Protein AF-A0A2V7X0S6-F1 (afdb_monomer_lite)

Radius of gyration: 17.43 Å; chains: 1; bounding box: 39×42×53 Å

pLDDT: mean 83.79, std 11.53, range [43.66, 94.12]

Structure (mmCIF, N/CA/C/O backbone):
data_AF-A0A2V7X0S6-F1
#
_entry.id   AF-A0A2V7X0S6-F1
#
loop_
_atom_site.group_PDB
_atom_site.id
_atom_site.type_symbol
_atom_site.label_atom_id
_atom_site.label_alt_id
_atom_site.label_comp_id
_atom_site.label_asym_id
_atom_site.label_entity_id
_atom_site.label_seq_id
_atom_site.pdbx_PDB_ins_code
_atom_site.Cartn_x
_atom_site.Cartn_y
_atom_site.Cartn_z
_atom_site.occupancy
_atom_site.B_iso_or_equiv
_atom_site.auth_seq_id
_atom_site.auth_comp_id
_atom_site.auth_asym_id
_atom_site.auth_atom_id
_atom_site.pdbx_PDB_model_num
ATOM 1 N N . MET A 1 1 ? -1.325 -9.623 31.081 1.00 43.66 1 MET A N 1
ATOM 2 C CA . MET A 1 1 ? -2.182 -9.021 30.036 1.00 43.66 1 MET A CA 1
ATOM 3 C C . MET A 1 1 ? -1.449 -7.788 29.515 1.00 43.66 1 MET A C 1
ATOM 5 O O . MET A 1 1 ? -1.476 -6.753 30.164 1.00 43.66 1 MET A O 1
ATOM 9 N N . VAL A 1 2 ? -0.643 -7.935 28.460 1.00 43.75 2 VAL A N 1
ATOM 10 C CA . VAL A 1 2 ? 0.266 -6.867 28.006 1.00 43.75 2 VAL A CA 1
ATOM 11 C C . VAL A 1 2 ? -0.541 -5.859 27.186 1.00 43.75 2 VAL A C 1
ATOM 13 O O . VAL A 1 2 ? -0.912 -6.134 26.046 1.00 43.75 2 VAL A O 1
ATOM 16 N N . LYS A 1 3 ? -0.869 -4.708 27.786 1.00 45.88 3 LYS A N 1
ATOM 17 C CA . LYS A 1 3 ? -1.454 -3.567 27.074 1.00 45.88 3 LYS A CA 1
ATOM 18 C C . LYS A 1 3 ? -0.372 -2.940 26.194 1.00 45.88 3 LYS A C 1
ATOM 20 O O . LYS A 1 3 ? 0.437 -2.145 26.655 1.00 45.88 3 LYS A O 1
ATOM 25 N N . TYR A 1 4 ? -0.336 -3.326 24.923 1.00 50.78 4 TYR A N 1
ATOM 26 C CA . TYR A 1 4 ? 0.496 -2.669 23.915 1.00 50.78 4 TYR A CA 1
ATOM 27 C C . TYR A 1 4 ? -0.163 -1.347 23.481 1.00 50.78 4 TYR A C 1
ATOM 29 O O . TYR A 1 4 ? -0.800 -1.287 22.431 1.00 50.78 4 TYR A O 1
ATOM 37 N N . GLU A 1 5 ? -0.010 -0.299 24.295 1.00 56.38 5 GLU A N 1
ATOM 38 C CA . GLU A 1 5 ? -0.493 1.075 24.043 1.00 56.38 5 GLU A CA 1
ATOM 39 C C . GLU A 1 5 ? 0.392 1.884 23.067 1.00 56.38 5 GLU A C 1
ATOM 41 O O . GLU A 1 5 ? 0.163 3.069 22.858 1.00 56.38 5 GLU A O 1
ATOM 46 N N . TYR A 1 6 ? 1.391 1.271 22.420 1.00 57.19 6 TYR A N 1
ATOM 47 C CA . TYR A 1 6 ? 2.338 2.013 21.571 1.00 57.19 6 TYR A CA 1
ATOM 48 C C . TYR A 1 6 ? 1.800 2.435 20.194 1.00 57.19 6 TYR A C 1
ATOM 50 O O . TYR A 1 6 ? 2.354 3.345 19.585 1.00 57.19 6 TYR A O 1
ATOM 58 N N . ILE A 1 7 ? 0.727 1.815 19.692 1.00 61.03 7 ILE A N 1
ATOM 59 C CA . ILE A 1 7 ? 0.074 2.246 18.447 1.00 61.03 7 ILE A CA 1
ATOM 60 C C . ILE A 1 7 ? -1.385 2.527 18.768 1.00 61.03 7 ILE A C 1
ATOM 62 O O . ILE A 1 7 ? -2.232 1.629 18.780 1.00 61.03 7 ILE A O 1
ATOM 66 N N . ASN A 1 8 ? -1.649 3.792 19.075 1.00 69.31 8 ASN A N 1
ATOM 67 C CA . ASN A 1 8 ? -2.977 4.258 19.421 1.00 69.31 8 ASN A CA 1
ATOM 68 C C . ASN A 1 8 ? -3.873 4.258 18.172 1.00 69.31 8 ASN A C 1
ATOM 70 O O . ASN A 1 8 ? -3.406 4.552 17.068 1.00 69.31 8 ASN A O 1
ATOM 74 N N . LYS A 1 9 ? -5.166 3.946 18.322 1.00 72.38 9 LYS A N 1
ATOM 75 C CA . LYS A 1 9 ? -6.127 3.907 17.199 1.00 72.38 9 LYS A CA 1
ATOM 76 C C . LYS A 1 9 ? -6.124 5.222 16.410 1.00 72.38 9 LYS A C 1
ATOM 78 O O . LYS A 1 9 ? -6.243 5.221 15.191 1.00 72.38 9 LYS A O 1
ATOM 83 N N . GLU A 1 10 ? -5.902 6.329 17.105 1.00 78.62 10 GLU A N 1
ATOM 84 C CA . GLU A 1 10 ? -5.786 7.680 16.553 1.00 78.62 10 GLU A CA 1
ATOM 85 C C . GLU A 1 10 ? -4.671 7.828 15.508 1.00 78.62 10 GLU A C 1
ATOM 87 O O . GLU A 1 10 ? -4.826 8.574 14.541 1.00 78.62 10 GLU A O 1
ATOM 92 N N . TRP A 1 11 ? -3.564 7.093 15.653 1.00 81.50 11 TRP A N 1
ATOM 93 C CA . TRP A 1 11 ? -2.442 7.161 14.718 1.00 81.50 11 TRP A CA 1
ATOM 94 C C . TRP A 1 11 ? -2.811 6.564 13.369 1.00 81.50 11 TRP A C 1
ATOM 96 O O . TRP A 1 11 ? -2.561 7.196 12.340 1.00 81.50 11 TRP A O 1
ATOM 106 N N . ILE A 1 12 ? -3.446 5.386 13.370 1.00 83.50 12 ILE A N 1
ATOM 107 C CA . ILE A 1 12 ? -3.806 4.709 12.124 1.00 83.50 12 ILE A CA 1
ATOM 108 C C . ILE A 1 12 ? -4.883 5.483 11.368 1.00 83.50 12 ILE A C 1
ATOM 110 O O . ILE A 1 12 ? -4.769 5.617 10.157 1.00 83.50 12 ILE A O 1
ATOM 114 N N . VAL A 1 13 ? -5.856 6.084 12.067 1.00 83.69 13 VAL A N 1
ATOM 115 C CA . VAL A 1 13 ? -6.919 6.889 11.433 1.00 83.69 13 VAL A CA 1
ATOM 116 C C . VAL A 1 13 ? -6.512 8.327 11.106 1.00 83.69 13 VAL A C 1
ATOM 118 O O . VAL A 1 13 ? -7.281 9.057 10.476 1.00 83.69 13 VAL A O 1
ATOM 121 N N . SER A 1 14 ? -5.317 8.759 11.518 1.00 85.50 14 SER A N 1
ATOM 122 C CA . SER A 1 14 ? -4.865 10.132 11.310 1.00 85.50 14 SER A CA 1
ATOM 123 C C . SER A 1 14 ? -4.826 10.510 9.824 1.00 85.50 14 SER A C 1
ATOM 125 O O . SER A 1 14 ? -4.587 9.687 8.933 1.00 85.50 14 SER A O 1
ATOM 127 N N . LEU A 1 15 ? -5.018 11.803 9.535 1.00 83.56 15 LEU A N 1
ATOM 128 C CA . LEU A 1 15 ? -4.977 12.309 8.160 1.00 83.56 15 LEU A CA 1
ATOM 129 C C . LEU A 1 15 ? -3.614 12.043 7.500 1.00 83.56 15 LEU A C 1
ATOM 131 O O . LEU A 1 15 ? -3.554 11.704 6.316 1.00 83.56 15 LEU A O 1
ATOM 135 N N . THR A 1 16 ? -2.533 12.178 8.271 1.00 87.25 16 THR A N 1
ATOM 136 C CA . THR A 1 16 ? -1.164 11.920 7.817 1.00 87.25 16 THR A CA 1
ATOM 137 C C . THR A 1 16 ? -0.985 10.450 7.466 1.00 87.25 16 THR A C 1
ATOM 139 O O . THR A 1 16 ? -0.586 10.155 6.341 1.00 87.25 16 THR A O 1
ATOM 142 N N . ALA A 1 17 ? -1.371 9.527 8.355 1.00 87.19 17 ALA A N 1
ATOM 143 C CA . ALA A 1 17 ? -1.289 8.093 8.082 1.00 87.19 17 ALA A CA 1
ATOM 144 C C . ALA A 1 17 ? -2.118 7.708 6.852 1.00 87.19 17 ALA A C 1
ATOM 146 O O . ALA A 1 17 ? -1.625 7.018 5.966 1.00 87.19 17 ALA A O 1
ATOM 147 N N . ARG A 1 18 ? -3.338 8.242 6.711 1.00 87.56 18 ARG A N 1
ATOM 148 C CA . ARG A 1 18 ? -4.179 7.996 5.528 1.00 87.56 18 ARG A CA 1
ATOM 149 C C . ARG A 1 18 ? -3.508 8.439 4.227 1.00 87.56 18 ARG A C 1
ATOM 151 O O . ARG A 1 18 ? -3.600 7.728 3.228 1.00 87.56 18 ARG A O 1
ATOM 158 N N . ARG A 1 19 ? -2.868 9.613 4.212 1.00 89.31 19 ARG A N 1
ATOM 159 C CA . ARG A 1 19 ? -2.134 10.107 3.035 1.00 89.31 19 ARG A CA 1
ATOM 160 C C . ARG A 1 19 ? -0.938 9.217 2.728 1.00 89.31 19 ARG A C 1
ATOM 162 O O . ARG A 1 19 ? -0.789 8.816 1.579 1.00 89.31 19 ARG A O 1
ATOM 169 N N . VAL A 1 20 ? -0.156 8.867 3.748 1.00 92.50 20 VAL A N 1
ATOM 170 C CA . VAL A 1 20 ? 0.995 7.967 3.617 1.00 92.50 20 VAL A CA 1
ATOM 171 C C . VAL A 1 20 ? 0.549 6.626 3.042 1.00 92.50 20 VAL A C 1
ATOM 173 O O . VAL A 1 20 ? 1.023 6.259 1.976 1.00 92.50 20 VAL A O 1
ATOM 176 N N . TYR A 1 21 ? -0.445 5.957 3.633 1.00 92.62 21 TYR A N 1
ATOM 177 C CA . TYR A 1 21 ? -0.940 4.672 3.128 1.00 92.62 21 TYR A CA 1
ATOM 178 C C . TYR A 1 21 ? -1.458 4.748 1.692 1.00 92.62 21 TYR A C 1
ATOM 180 O O . TYR A 1 21 ? -1.224 3.830 0.914 1.00 92.62 21 TYR A O 1
ATOM 188 N N . ARG A 1 22 ? -2.122 5.840 1.294 1.00 91.06 22 ARG A N 1
ATOM 189 C CA . ARG A 1 22 ? -2.581 6.017 -0.095 1.00 91.06 22 ARG A CA 1
ATOM 190 C C . ARG A 1 22 ? -1.431 6.184 -1.080 1.00 91.06 22 ARG A C 1
ATOM 192 O O . ARG A 1 22 ? -1.465 5.570 -2.143 1.00 91.06 22 ARG A O 1
ATOM 199 N N . VAL A 1 23 ? -0.431 6.994 -0.737 1.00 93.56 23 VAL A N 1
ATOM 200 C CA . VAL A 1 23 ? 0.766 7.178 -1.570 1.00 93.56 23 VAL A CA 1
ATOM 201 C C . VAL A 1 23 ? 1.543 5.865 -1.661 1.00 93.56 23 VAL A C 1
ATOM 203 O O . VAL A 1 23 ? 1.886 5.432 -2.756 1.00 93.56 23 VAL A O 1
ATOM 206 N N . SER A 1 24 ? 1.744 5.183 -0.536 1.00 91.69 24 SER A N 1
ATOM 207 C CA . SER A 1 24 ? 2.406 3.880 -0.455 1.00 91.69 24 SER A CA 1
ATOM 208 C C . SER A 1 24 ? 1.673 2.791 -1.252 1.00 91.69 24 SER A C 1
ATOM 210 O O . SER A 1 24 ? 2.313 2.024 -1.977 1.00 91.69 24 SER A O 1
ATOM 212 N N . ALA A 1 25 ? 0.337 2.764 -1.202 1.00 91.38 25 ALA A N 1
ATOM 213 C CA . ALA A 1 25 ? -0.485 1.860 -2.002 1.00 91.38 25 ALA A CA 1
ATOM 214 C C . ALA A 1 25 ? -0.341 2.148 -3.505 1.00 91.38 25 ALA A C 1
ATOM 216 O O . ALA A 1 25 ? -0.145 1.222 -4.289 1.00 91.38 25 ALA A O 1
ATOM 217 N N . ALA A 1 26 ? -0.376 3.422 -3.911 1.00 92.81 26 ALA A N 1
ATOM 218 C CA . ALA A 1 26 ? -0.185 3.818 -5.306 1.00 92.81 26 ALA A CA 1
ATOM 219 C C . ALA A 1 26 ? 1.216 3.453 -5.822 1.00 92.81 26 ALA A C 1
ATOM 221 O O . ALA A 1 26 ? 1.344 2.909 -6.919 1.00 92.81 26 ALA A O 1
ATOM 222 N N . LEU A 1 27 ? 2.258 3.689 -5.019 1.00 91.38 27 LEU A N 1
ATOM 223 C CA . LEU A 1 27 ? 3.630 3.285 -5.335 1.00 91.38 27 LEU A CA 1
ATOM 224 C C . LEU A 1 27 ? 3.753 1.766 -5.508 1.00 91.38 27 LEU A C 1
ATOM 226 O O . LEU A 1 27 ? 4.387 1.322 -6.4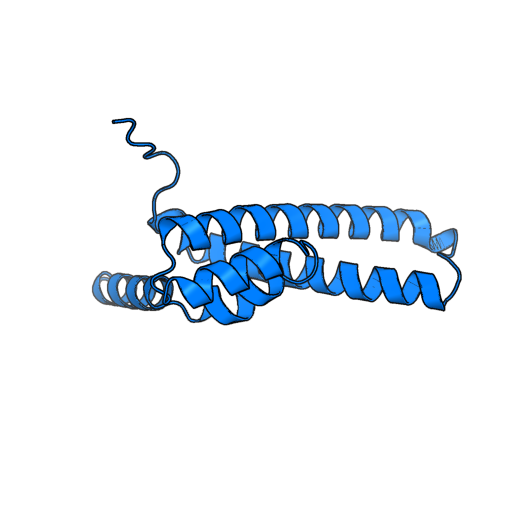58 1.00 91.38 27 LEU A O 1
ATOM 230 N N . SER A 1 28 ? 3.106 0.974 -4.650 1.00 90.12 28 SER A N 1
ATOM 231 C CA . SER A 1 28 ? 3.125 -0.496 -4.738 1.00 90.12 28 SER A CA 1
ATOM 232 C C . SER A 1 28 ? 2.442 -1.019 -5.998 1.00 90.12 28 SER A C 1
ATOM 234 O O . SER A 1 28 ? 2.985 -1.879 -6.687 1.00 90.12 28 SER A O 1
ATOM 236 N N . ILE A 1 29 ? 1.278 -0.458 -6.338 1.00 90.31 29 ILE A N 1
ATOM 237 C CA . ILE A 1 29 ? 0.554 -0.796 -7.570 1.00 90.31 29 ILE A CA 1
ATOM 238 C C . ILE A 1 29 ? 1.396 -0.420 -8.795 1.00 90.31 29 ILE A C 1
ATOM 240 O O . ILE A 1 29 ? 1.532 -1.208 -9.729 1.00 90.31 29 ILE A O 1
ATOM 244 N N . THR A 1 30 ? 2.007 0.766 -8.773 1.00 90.44 30 THR A N 1
ATOM 245 C CA . THR A 1 30 ? 2.892 1.234 -9.848 1.00 90.44 30 THR A CA 1
ATOM 246 C C . THR A 1 30 ? 4.098 0.312 -10.001 1.00 90.44 30 THR A C 1
ATOM 248 O O . THR A 1 30 ? 4.451 -0.048 -11.120 1.00 90.44 30 THR A O 1
ATOM 251 N N . LEU A 1 31 ? 4.697 -0.123 -8.889 1.00 89.44 31 LEU A N 1
ATOM 252 C CA . LEU A 1 31 ? 5.802 -1.077 -8.878 1.00 89.44 31 LEU A CA 1
ATOM 253 C C . LEU A 1 31 ? 5.391 -2.419 -9.494 1.00 89.44 31 LEU A C 1
ATOM 255 O O . LEU A 1 31 ? 6.136 -2.964 -10.302 1.00 89.44 31 LEU A O 1
ATOM 259 N N . PHE A 1 32 ? 4.202 -2.927 -9.157 1.00 89.06 32 PHE A N 1
ATOM 260 C CA . PHE A 1 32 ? 3.677 -4.169 -9.720 1.00 89.06 32 PHE A CA 1
ATOM 261 C C . PHE A 1 32 ? 3.540 -4.089 -11.245 1.00 89.06 32 PHE A C 1
ATOM 263 O O . PHE A 1 32 ? 4.086 -4.928 -11.959 1.00 89.06 32 PHE A O 1
ATOM 270 N N . PHE A 1 33 ? 2.865 -3.061 -11.765 1.00 88.31 33 PHE A N 1
ATOM 271 C CA . PHE A 1 33 ? 2.706 -2.891 -13.213 1.00 88.31 33 PHE A CA 1
ATOM 272 C C . PHE A 1 33 ? 4.028 -2.577 -13.919 1.00 88.31 33 PHE A C 1
ATOM 274 O O . PHE A 1 33 ? 4.279 -3.096 -15.005 1.00 88.31 33 PHE A O 1
ATOM 281 N N . GLY A 1 34 ? 4.896 -1.779 -13.295 1.00 86.62 34 GLY A N 1
ATOM 282 C CA . GLY A 1 34 ? 6.227 -1.473 -13.813 1.00 86.62 34 GLY A CA 1
ATOM 283 C C . GLY A 1 34 ? 7.097 -2.723 -13.944 1.00 86.62 34 GLY A C 1
ATOM 284 O O . GLY A 1 34 ? 7.780 -2.886 -14.951 1.00 86.62 34 GLY A O 1
ATOM 285 N N . TRP A 1 35 ? 7.017 -3.643 -12.979 1.00 86.19 35 TRP A N 1
ATOM 286 C CA . TRP A 1 35 ? 7.709 -4.929 -13.042 1.00 86.19 35 TRP A CA 1
ATOM 287 C C . TRP A 1 35 ? 7.265 -5.758 -14.252 1.00 86.19 35 TRP A C 1
ATOM 289 O O . TRP A 1 35 ? 8.104 -6.221 -15.023 1.00 86.19 35 TRP A O 1
ATOM 299 N N . TRP A 1 36 ? 5.952 -5.882 -14.472 1.00 86.06 36 TRP A N 1
ATOM 300 C CA . TRP A 1 36 ? 5.413 -6.552 -15.659 1.00 86.06 36 TRP A CA 1
ATOM 301 C C . TRP A 1 36 ? 5.854 -5.874 -16.957 1.00 86.06 36 TRP A C 1
ATOM 303 O O . TRP A 1 36 ? 6.289 -6.557 -17.880 1.00 86.06 36 TRP A O 1
ATOM 313 N N . ALA A 1 37 ? 5.807 -4.542 -17.026 1.00 85.62 37 ALA A N 1
ATOM 314 C CA . ALA A 1 37 ? 6.235 -3.798 -18.208 1.00 85.62 37 ALA A CA 1
ATOM 315 C C . ALA A 1 37 ? 7.710 -4.059 -18.561 1.00 85.62 37 ALA A C 1
ATOM 317 O O . ALA A 1 37 ? 8.028 -4.280 -19.726 1.00 85.62 37 ALA A O 1
ATOM 318 N N . ILE A 1 38 ? 8.603 -4.105 -17.566 1.00 86.31 38 ILE A N 1
ATOM 319 C CA . ILE A 1 38 ? 10.026 -4.418 -17.777 1.00 86.31 38 ILE A CA 1
ATOM 320 C C . ILE A 1 38 ? 10.204 -5.841 -18.323 1.00 86.31 38 ILE A C 1
ATOM 322 O O . ILE A 1 38 ? 11.010 -6.041 -19.233 1.00 86.31 38 ILE A O 1
ATOM 326 N N . LEU A 1 39 ? 9.444 -6.814 -17.805 1.00 84.94 39 LEU A N 1
ATOM 327 C CA . LEU A 1 39 ? 9.472 -8.192 -18.303 1.00 84.94 39 LEU A CA 1
ATOM 328 C C . LEU A 1 39 ? 9.029 -8.280 -19.770 1.00 84.94 39 LEU A C 1
ATOM 330 O O . LEU A 1 39 ? 9.668 -8.982 -20.547 1.00 84.94 39 LEU A O 1
ATOM 334 N N . PHE A 1 40 ? 7.983 -7.546 -20.165 1.00 85.38 40 PHE A N 1
ATOM 335 C CA . PHE A 1 40 ? 7.497 -7.531 -21.550 1.00 85.38 40 PHE A CA 1
ATOM 336 C C . PHE A 1 40 ? 8.440 -6.812 -22.522 1.00 85.38 40 PHE A C 1
ATOM 338 O O . PHE A 1 40 ? 8.579 -7.242 -23.663 1.00 85.38 40 PHE A O 1
ATOM 345 N N . VAL A 1 41 ? 9.088 -5.728 -22.088 1.00 84.31 41 VAL A N 1
ATOM 346 C CA . VAL A 1 41 ? 10.021 -4.945 -22.921 1.00 84.31 41 VAL A CA 1
ATOM 347 C C . VAL A 1 41 ? 11.405 -5.609 -23.014 1.00 84.31 41 VAL A C 1
ATOM 349 O O . VAL A 1 41 ? 12.184 -5.290 -23.908 1.00 84.31 41 VAL A O 1
ATOM 352 N N . GLY A 1 42 ? 11.706 -6.572 -22.138 1.00 81.31 42 GLY A N 1
ATOM 353 C CA . GLY A 1 42 ? 12.942 -7.357 -22.190 1.00 81.31 42 GLY A CA 1
ATOM 354 C C . GLY A 1 42 ? 14.140 -6.708 -21.492 1.00 81.31 42 GLY A C 1
ATOM 355 O O . GLY A 1 42 ? 15.276 -7.103 -21.745 1.00 81.31 42 GLY A O 1
ATOM 356 N N . GLY A 1 43 ? 13.916 -5.736 -20.601 1.00 82.38 43 GLY A N 1
ATOM 357 C CA . GLY A 1 43 ? 14.968 -5.175 -19.749 1.00 82.38 43 GLY A CA 1
ATOM 358 C C . GLY A 1 43 ? 14.893 -3.666 -19.528 1.00 82.38 43 GLY A C 1
ATOM 359 O O . GLY A 1 43 ? 14.021 -2.969 -20.042 1.00 82.38 43 GLY A O 1
ATOM 360 N N . ILE A 1 44 ? 15.832 -3.163 -18.723 1.00 83.50 44 ILE A N 1
ATOM 361 C CA . ILE A 1 44 ? 15.948 -1.742 -18.375 1.00 83.50 44 ILE A CA 1
ATOM 362 C C . ILE A 1 44 ? 17.142 -1.145 -19.137 1.00 83.50 44 ILE A C 1
ATOM 364 O O . ILE A 1 44 ? 18.263 -1.627 -18.956 1.00 83.50 44 ILE A O 1
ATOM 368 N N . PRO A 1 45 ? 16.954 -0.075 -19.932 1.00 85.75 45 PRO A N 1
ATOM 369 C CA . PRO A 1 45 ? 18.059 0.653 -20.546 1.00 85.75 45 PRO A CA 1
ATOM 370 C C . PRO A 1 45 ? 19.060 1.165 -19.499 1.00 85.75 45 PRO A C 1
ATOM 372 O O . PRO A 1 45 ? 18.675 1.747 -18.482 1.00 85.75 45 PRO A O 1
ATOM 375 N N . SER A 1 46 ? 20.359 1.012 -19.765 1.00 84.81 46 SER A N 1
ATOM 376 C CA . SER A 1 46 ? 21.435 1.399 -18.836 1.00 84.81 46 SER A CA 1
ATOM 377 C C . SER A 1 46 ? 21.395 2.880 -18.437 1.00 84.81 46 SER A C 1
ATOM 379 O O . SER A 1 46 ? 21.702 3.213 -17.294 1.00 84.81 46 SER A O 1
ATOM 381 N N . ALA A 1 47 ? 20.932 3.754 -19.336 1.00 88.69 47 ALA A N 1
ATOM 382 C CA . ALA A 1 47 ? 20.787 5.188 -19.091 1.00 88.69 47 ALA A CA 1
ATOM 383 C C . ALA A 1 47 ? 19.788 5.528 -17.967 1.00 88.69 47 ALA A C 1
ATOM 385 O O . ALA A 1 47 ? 19.983 6.507 -17.253 1.00 88.69 47 ALA A O 1
ATOM 386 N N . ILE A 1 48 ? 18.736 4.720 -17.781 1.00 87.94 48 ILE A N 1
ATOM 387 C CA . ILE A 1 48 ? 17.699 4.963 -16.760 1.00 87.94 48 ILE A CA 1
ATOM 388 C C . ILE A 1 48 ? 17.836 4.055 -15.534 1.00 87.94 48 ILE A C 1
ATOM 390 O O . ILE A 1 48 ? 17.121 4.238 -14.550 1.00 87.94 48 ILE A O 1
ATOM 394 N N . ALA A 1 49 ? 18.770 3.103 -15.551 1.00 86.06 49 ALA A N 1
ATOM 395 C CA . ALA A 1 49 ? 19.013 2.168 -14.457 1.00 86.06 49 ALA A CA 1
ATOM 396 C C . ALA A 1 49 ? 19.130 2.815 -13.055 1.00 86.06 49 ALA A C 1
ATOM 398 O O . ALA A 1 49 ? 18.499 2.296 -12.129 1.00 86.06 49 ALA A O 1
ATOM 399 N N . PRO A 1 50 ? 19.867 3.929 -12.841 1.00 89.69 50 PRO A N 1
ATOM 400 C CA . PRO A 1 50 ? 19.935 4.551 -11.515 1.00 89.69 50 PRO A CA 1
ATOM 401 C C . PRO A 1 50 ? 18.582 5.110 -11.061 1.00 89.69 50 PRO A C 1
ATOM 403 O O . PRO A 1 50 ? 18.217 4.950 -9.898 1.00 89.69 50 PRO A O 1
ATOM 406 N N . LEU A 1 51 ? 17.805 5.693 -11.977 1.00 87.88 51 LEU A N 1
ATOM 407 C CA . LEU A 1 51 ? 16.467 6.197 -11.676 1.00 87.88 51 LEU A CA 1
ATOM 408 C C . LEU A 1 51 ? 15.529 5.048 -11.291 1.00 87.88 51 LEU A C 1
ATOM 410 O O . LEU A 1 51 ? 14.828 5.128 -10.282 1.00 87.88 51 LEU A O 1
ATOM 414 N N . VAL A 1 52 ? 15.571 3.942 -12.039 1.00 87.44 52 VAL A N 1
ATOM 415 C CA . VAL A 1 52 ? 14.757 2.760 -11.735 1.00 87.44 52 VAL A CA 1
ATOM 416 C C . VAL A 1 52 ? 15.111 2.177 -10.368 1.00 87.44 52 VAL A C 1
ATOM 418 O O . VAL A 1 52 ? 14.203 1.813 -9.632 1.00 87.44 52 VAL A O 1
ATOM 421 N N . ARG A 1 53 ? 16.385 2.162 -9.954 1.00 88.06 53 ARG A N 1
ATOM 422 C CA . ARG A 1 53 ? 16.770 1.720 -8.597 1.00 88.06 53 ARG A CA 1
ATOM 423 C C . ARG A 1 53 ? 16.111 2.548 -7.494 1.00 88.06 53 ARG A C 1
ATOM 425 O O . ARG A 1 53 ? 15.642 1.976 -6.514 1.00 88.06 53 ARG A O 1
ATOM 432 N N . VAL A 1 54 ? 16.045 3.870 -7.657 1.00 91.31 54 VAL A N 1
ATOM 433 C CA . VAL A 1 54 ? 15.384 4.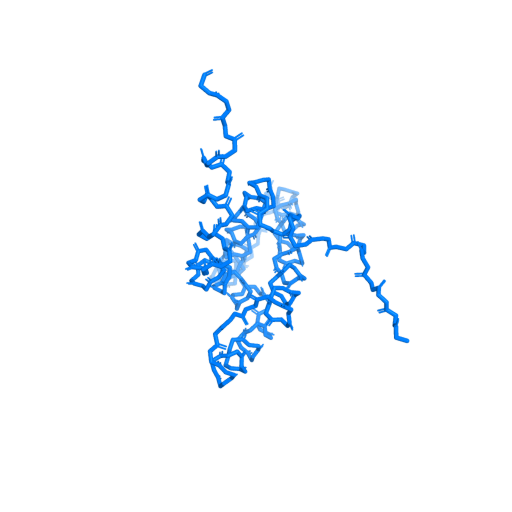755 -6.684 1.00 91.31 54 VAL A CA 1
ATOM 434 C C . VAL A 1 54 ? 13.879 4.482 -6.637 1.00 91.31 54 VAL A C 1
ATOM 436 O O . VAL A 1 54 ? 13.315 4.350 -5.552 1.00 91.31 54 VAL A O 1
ATOM 439 N N . PHE A 1 55 ? 13.233 4.326 -7.795 1.00 87.75 55 PHE A N 1
ATOM 440 C CA . PHE A 1 55 ? 11.809 3.981 -7.860 1.00 87.75 55 PHE A CA 1
ATOM 441 C C . PHE A 1 55 ? 11.505 2.596 -7.287 1.00 87.75 55 PHE A C 1
ATOM 443 O O . PHE A 1 55 ? 10.516 2.446 -6.574 1.00 87.75 55 PHE A O 1
ATOM 450 N N . LEU A 1 56 ? 12.358 1.601 -7.545 1.00 89.69 56 LEU A N 1
ATOM 451 C CA . LEU A 1 56 ? 12.254 0.272 -6.945 1.00 89.69 56 LEU A CA 1
ATOM 452 C C . LEU A 1 56 ? 12.334 0.373 -5.420 1.00 89.69 56 LEU A C 1
ATOM 454 O O . LEU A 1 56 ? 11.474 -0.170 -4.734 1.00 89.69 56 LEU A O 1
ATOM 458 N N . PHE A 1 57 ? 13.311 1.111 -4.888 1.00 91.81 57 PHE A N 1
ATOM 459 C CA . PHE A 1 57 ? 13.444 1.314 -3.446 1.00 91.81 57 PHE A CA 1
ATOM 460 C C . PHE A 1 57 ? 12.201 1.984 -2.844 1.00 91.81 57 PHE A C 1
ATOM 462 O O . PHE A 1 57 ? 11.629 1.470 -1.884 1.00 91.81 57 PHE A O 1
ATOM 469 N N . ALA A 1 58 ? 11.736 3.087 -3.437 1.00 91.94 58 ALA A N 1
ATOM 470 C CA . ALA A 1 58 ? 10.536 3.787 -2.985 1.00 91.94 58 ALA A CA 1
ATOM 471 C C . ALA A 1 58 ? 9.277 2.906 -3.072 1.00 91.94 58 ALA A C 1
ATOM 473 O O . ALA A 1 58 ? 8.437 2.933 -2.173 1.00 91.94 58 ALA A O 1
ATOM 474 N N . GLY A 1 59 ? 9.159 2.098 -4.126 1.00 90.62 59 GLY A N 1
ATOM 475 C CA . GLY A 1 59 ? 8.066 1.150 -4.311 1.00 90.62 59 GLY A CA 1
ATOM 476 C C . GLY A 1 59 ? 8.071 0.040 -3.262 1.00 90.62 59 GLY A C 1
ATOM 477 O O . GLY A 1 59 ? 7.036 -0.222 -2.658 1.00 90.62 59 GLY A O 1
ATOM 478 N N . VAL A 1 60 ? 9.230 -0.573 -2.995 1.00 91.69 60 VAL A N 1
ATOM 479 C CA . VAL A 1 60 ? 9.385 -1.622 -1.970 1.00 91.69 60 VAL A CA 1
ATOM 480 C C . VAL A 1 60 ? 9.096 -1.062 -0.581 1.00 91.69 60 VAL A C 1
ATOM 482 O O . VAL A 1 60 ? 8.368 -1.681 0.194 1.00 91.69 60 VAL A O 1
ATOM 485 N N . LEU A 1 61 ? 9.598 0.138 -0.280 1.00 94.12 61 LEU A N 1
ATOM 486 C CA . LEU A 1 61 ? 9.300 0.831 0.970 1.00 94.12 61 LEU A CA 1
ATOM 487 C C . LEU A 1 61 ? 7.796 1.115 1.101 1.00 94.12 61 LEU A C 1
ATOM 489 O O . LEU A 1 61 ? 7.206 0.863 2.150 1.00 94.12 61 LEU A O 1
ATOM 493 N N . GLY A 1 62 ? 7.157 1.583 0.027 1.00 91.75 62 GLY A N 1
ATOM 494 C CA . GLY A 1 62 ? 5.708 1.762 -0.038 1.00 91.75 62 GLY A CA 1
ATOM 495 C C . GLY A 1 62 ? 4.947 0.458 0.212 1.00 91.75 62 GLY A C 1
ATOM 496 O O . GLY A 1 62 ? 4.008 0.441 1.008 1.00 91.75 62 GLY A O 1
ATOM 497 N N . ALA A 1 63 ? 5.376 -0.647 -0.393 1.00 91.12 63 ALA A N 1
ATOM 498 C CA . ALA A 1 63 ? 4.754 -1.955 -0.205 1.00 91.12 63 ALA A CA 1
ATOM 499 C C . ALA A 1 63 ? 4.860 -2.426 1.244 1.00 91.12 63 ALA A C 1
ATOM 501 O O . ALA A 1 63 ? 3.851 -2.820 1.824 1.00 91.12 63 ALA A O 1
ATOM 502 N N . ALA A 1 64 ? 6.034 -2.288 1.861 1.00 93.31 64 ALA A N 1
ATOM 503 C CA . ALA A 1 64 ? 6.245 -2.635 3.261 1.00 93.31 64 ALA A CA 1
ATOM 504 C C . ALA A 1 64 ? 5.359 -1.801 4.204 1.00 93.31 64 ALA A C 1
ATOM 506 O O . ALA A 1 64 ? 4.672 -2.359 5.058 1.00 93.31 64 ALA A O 1
ATOM 507 N N . ILE A 1 65 ? 5.312 -0.476 4.016 1.00 92.44 65 ILE A N 1
ATOM 508 C CA . ILE A 1 65 ? 4.465 0.423 4.820 1.00 92.44 65 ILE A CA 1
ATOM 509 C C . ILE A 1 65 ? 2.987 0.043 4.687 1.00 92.44 65 ILE A C 1
ATOM 511 O O . ILE A 1 65 ? 2.259 0.010 5.682 1.00 92.44 65 ILE A O 1
ATOM 515 N N . THR A 1 66 ? 2.539 -0.239 3.462 1.00 92.62 66 THR A N 1
ATOM 516 C CA . THR A 1 66 ? 1.141 -0.592 3.196 1.00 92.62 66 THR A CA 1
ATOM 517 C C . THR A 1 66 ? 0.805 -1.945 3.807 1.00 92.62 66 THR A C 1
ATOM 519 O O . THR A 1 66 ? -0.211 -2.049 4.481 1.00 92.62 66 THR A O 1
ATOM 522 N N . LEU A 1 67 ? 1.659 -2.955 3.634 1.00 93.19 67 LEU A N 1
ATOM 523 C CA . LEU A 1 67 ? 1.456 -4.290 4.195 1.00 93.19 67 LEU A CA 1
ATOM 524 C C . LEU A 1 67 ? 1.325 -4.237 5.717 1.00 93.19 67 LEU A C 1
ATOM 526 O O . LEU A 1 67 ? 0.283 -4.608 6.246 1.00 93.19 67 LEU A O 1
ATOM 530 N N . VAL A 1 68 ? 2.325 -3.681 6.406 1.00 91.69 68 VAL A N 1
ATOM 531 C CA . VAL A 1 68 ? 2.338 -3.621 7.876 1.00 91.69 68 VAL A CA 1
ATOM 532 C C . VAL A 1 68 ? 1.151 -2.815 8.406 1.00 91.69 68 VAL A C 1
ATOM 534 O O . VAL A 1 68 ? 0.478 -3.236 9.346 1.00 91.69 68 VAL A O 1
ATOM 537 N N . GLY A 1 69 ? 0.853 -1.664 7.792 1.00 89.50 69 GLY A N 1
ATOM 538 C CA . GLY A 1 69 ? -0.281 -0.833 8.195 1.00 89.50 69 GLY A CA 1
ATOM 539 C C . GLY A 1 69 ? -1.628 -1.5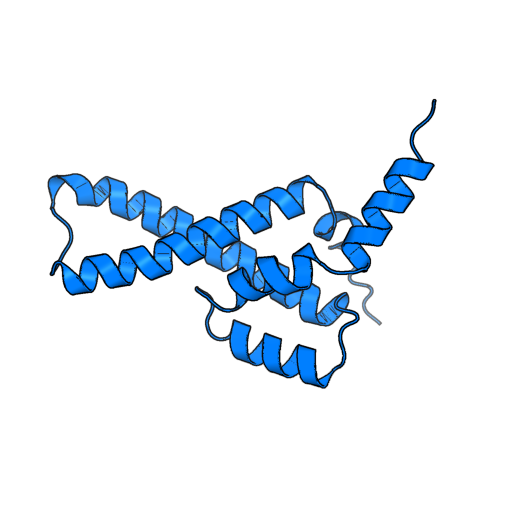33 8.006 1.00 89.50 69 GLY A C 1
ATOM 540 O O . GLY A 1 69 ? -2.497 -1.451 8.875 1.00 89.50 69 GLY A O 1
ATOM 541 N N . MET A 1 70 ? -1.802 -2.237 6.888 1.00 93.44 70 MET A N 1
ATOM 542 C CA . MET A 1 70 ? -3.052 -2.914 6.554 1.00 93.44 70 MET A CA 1
ATOM 543 C C . MET A 1 70 ? -3.263 -4.211 7.331 1.00 93.44 70 MET A C 1
ATOM 545 O O . MET A 1 70 ? -4.384 -4.451 7.771 1.00 93.44 70 MET A O 1
ATOM 549 N N . GLU A 1 71 ? -2.217 -5.004 7.567 1.00 90.69 71 GLU A N 1
ATOM 550 C CA . GLU A 1 71 ? -2.283 -6.174 8.449 1.00 90.69 71 GLU A CA 1
ATOM 551 C C . GLU A 1 71 ? -2.676 -5.756 9.862 1.00 90.69 71 GLU A C 1
ATOM 553 O O . GLU A 1 71 ? -3.607 -6.306 10.451 1.00 90.69 71 GLU A O 1
ATOM 558 N N . PHE A 1 72 ? -2.022 -4.719 10.388 1.00 89.38 72 PHE A N 1
ATOM 559 C CA . PHE A 1 72 ? -2.343 -4.196 11.706 1.00 89.38 72 PHE A CA 1
ATOM 560 C C . PHE A 1 72 ? -3.792 -3.705 11.790 1.00 89.38 72 PHE A C 1
ATOM 562 O O . PHE A 1 72 ? -4.481 -3.986 12.772 1.00 89.38 72 PHE A O 1
ATOM 569 N N . PHE A 1 73 ? -4.282 -3.017 10.753 1.00 89.25 73 PHE A N 1
ATOM 570 C CA . PHE A 1 73 ? -5.683 -2.612 10.675 1.00 89.25 73 PHE A CA 1
ATOM 571 C C . PHE A 1 73 ? -6.629 -3.818 10.648 1.00 89.25 73 PHE A C 1
ATOM 573 O O . PHE A 1 73 ? -7.585 -3.849 11.421 1.00 89.25 73 PHE A O 1
ATOM 580 N N . LEU A 1 74 ? -6.354 -4.811 9.798 1.00 90.00 74 LEU A N 1
ATOM 581 C CA . LEU A 1 74 ? -7.173 -6.013 9.637 1.00 90.00 74 LEU A CA 1
ATOM 582 C C . LEU A 1 74 ? -7.319 -6.791 10.948 1.00 90.00 74 LEU A C 1
ATOM 584 O O . LEU A 1 74 ? -8.430 -7.162 11.310 1.00 90.00 74 LEU A O 1
ATOM 588 N N . PHE A 1 75 ? -6.231 -6.994 11.690 1.00 88.00 75 PHE A N 1
ATOM 589 C CA . PHE A 1 75 ? -6.274 -7.791 12.917 1.00 88.00 75 PHE A CA 1
ATOM 590 C C . PHE A 1 75 ? -6.840 -7.059 14.137 1.00 88.00 75 PHE A C 1
ATOM 592 O O . PHE A 1 75 ? -7.280 -7.719 15.077 1.00 88.00 75 PHE A O 1
ATOM 599 N N . ARG A 1 76 ? -6.797 -5.719 14.175 1.00 84.75 76 ARG A N 1
ATOM 600 C CA . ARG A 1 76 ? -7.173 -4.953 15.381 1.00 84.75 76 ARG A CA 1
ATOM 601 C C . ARG A 1 76 ? -8.415 -4.088 15.253 1.00 84.75 76 ARG A C 1
ATOM 603 O O . ARG A 1 76 ? -9.061 -3.849 16.269 1.00 84.75 76 ARG A O 1
ATOM 610 N N . PHE A 1 77 ? -8.707 -3.559 14.070 1.00 83.88 77 PHE A N 1
ATOM 611 C CA . PHE A 1 77 ? -9.702 -2.494 13.914 1.00 83.88 77 PHE A CA 1
ATOM 612 C C . PHE A 1 77 ? -10.699 -2.727 12.785 1.00 83.88 77 PHE A C 1
ATOM 614 O O . PHE A 1 77 ? -11.627 -1.935 12.644 1.00 83.88 77 PHE A O 1
ATOM 621 N N . ASP A 1 78 ? -10.512 -3.744 11.946 1.00 85.06 78 ASP A N 1
ATOM 622 C CA . ASP A 1 78 ? -11.498 -4.045 10.919 1.00 85.06 78 ASP A CA 1
ATOM 623 C C . ASP A 1 78 ? -12.754 -4.641 11.568 1.00 85.06 78 ASP A C 1
ATOM 625 O O . ASP A 1 78 ? -12.710 -5.716 12.152 1.00 85.06 78 ASP A O 1
ATOM 629 N N . ASP A 1 79 ? -13.883 -3.948 11.433 1.00 85.50 79 ASP A N 1
ATOM 630 C CA . ASP A 1 79 ? -15.190 -4.399 11.928 1.00 85.50 79 ASP A CA 1
ATOM 631 C C . ASP A 1 79 ? -15.934 -5.274 10.888 1.00 85.50 79 ASP A C 1
ATOM 633 O O . ASP A 1 79 ? -17.130 -5.547 11.015 1.00 85.50 79 ASP A O 1
ATOM 637 N N . SER A 1 80 ? -15.267 -5.669 9.796 1.00 85.25 80 SER A N 1
ATOM 638 C CA . SER A 1 80 ? -15.832 -6.542 8.762 1.00 85.25 80 SER A CA 1
ATOM 639 C C . SER A 1 80 ? -16.140 -7.951 9.283 1.00 85.25 80 SER A C 1
ATOM 641 O O . SER A 1 80 ? -15.499 -8.458 10.196 1.00 85.25 80 SER A O 1
ATOM 643 N N . HIS A 1 81 ? -17.091 -8.633 8.634 1.00 88.69 81 HIS A N 1
ATOM 644 C CA . HIS A 1 81 ? -17.424 -10.026 8.949 1.00 88.69 81 HIS A CA 1
ATOM 645 C C . HIS A 1 81 ? -16.168 -10.937 8.920 1.00 88.69 81 HIS A C 1
ATOM 647 O O . HIS A 1 81 ? -15.396 -10.832 7.961 1.00 88.69 81 HIS A O 1
ATOM 653 N N . PRO A 1 82 ? -15.982 -11.883 9.865 1.00 88.56 82 PRO A N 1
ATOM 654 C CA . PRO A 1 82 ? -14.744 -12.666 9.994 1.00 88.56 82 PRO A CA 1
ATOM 655 C C . PRO A 1 82 ? -14.325 -13.405 8.717 1.00 88.56 82 PRO A C 1
ATOM 657 O O . PRO A 1 82 ? -13.164 -13.382 8.323 1.00 88.56 82 PRO A O 1
ATOM 660 N N . LEU A 1 83 ? -15.284 -13.995 7.994 1.00 90.06 83 LEU A N 1
ATOM 661 C CA . LEU A 1 83 ? -15.003 -14.641 6.701 1.00 90.06 83 LEU A CA 1
ATOM 662 C C . LEU A 1 83 ? -14.406 -13.671 5.671 1.00 90.06 83 LEU A C 1
ATOM 664 O O . LEU A 1 83 ? -13.514 -14.036 4.911 1.00 90.06 83 LEU A O 1
ATOM 668 N N . LYS A 1 84 ? -14.870 -12.419 5.660 1.00 89.88 84 LYS A N 1
ATOM 669 C CA . LYS A 1 84 ? -14.349 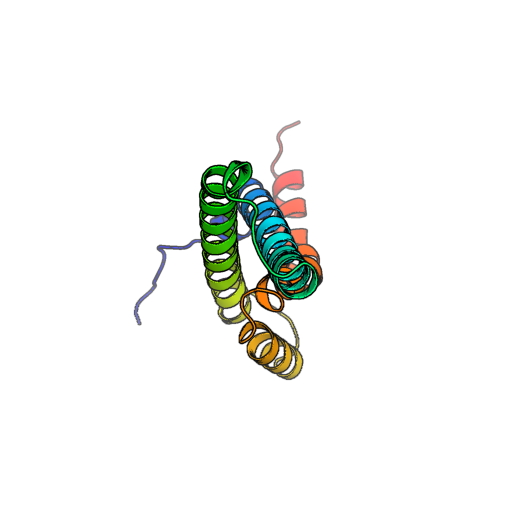-11.383 4.767 1.00 89.88 84 LYS A CA 1
ATOM 670 C C . LYS A 1 84 ? -12.933 -10.977 5.177 1.00 89.88 84 LYS A C 1
ATOM 672 O O . LYS A 1 84 ? -12.102 -10.777 4.298 1.00 89.88 84 LYS A O 1
ATOM 677 N N . GLN A 1 85 ? -12.645 -10.908 6.476 1.00 90.12 85 GLN A N 1
ATOM 678 C CA . GLN A 1 85 ? -11.288 -10.663 6.973 1.00 90.12 85 GLN A CA 1
ATOM 679 C C . GLN A 1 85 ? -10.325 -11.775 6.544 1.00 90.12 85 GLN A C 1
ATOM 681 O O . GLN A 1 85 ? -9.242 -11.471 6.061 1.00 90.12 85 GLN A O 1
ATOM 686 N N . VAL A 1 86 ? -10.727 -13.049 6.626 1.00 92.06 86 VAL A N 1
ATOM 687 C CA . VAL A 1 86 ? -9.895 -14.178 6.164 1.00 92.06 86 VAL A CA 1
ATOM 688 C C . VAL A 1 86 ? -9.588 -14.068 4.670 1.00 92.06 86 VAL A C 1
ATOM 690 O O . VAL A 1 86 ? -8.438 -14.224 4.270 1.00 92.06 86 VAL A O 1
ATOM 693 N N . VAL A 1 87 ? -10.584 -13.740 3.841 1.00 92.31 87 VAL A N 1
ATOM 694 C CA . VAL A 1 87 ? -10.371 -13.521 2.399 1.00 92.31 87 VAL A CA 1
ATOM 695 C C . VAL A 1 87 ? -9.374 -12.388 2.156 1.00 92.31 87 VAL A C 1
ATOM 697 O O . VAL A 1 87 ? -8.474 -12.526 1.329 1.00 92.31 87 VAL A O 1
ATOM 700 N N . TRP A 1 88 ? -9.491 -11.280 2.887 1.00 91.94 88 TRP A N 1
ATOM 701 C CA . TRP A 1 88 ? -8.553 -10.167 2.757 1.00 91.94 88 TRP A CA 1
ATOM 702 C C . TRP A 1 88 ? -7.158 -10.493 3.272 1.00 91.94 88 TRP A C 1
ATOM 704 O O . TRP A 1 88 ? -6.188 -10.096 2.638 1.00 91.94 88 TRP A O 1
ATOM 714 N N . PHE A 1 89 ? -7.043 -11.256 4.355 1.00 90.88 89 PHE A N 1
ATOM 715 C CA . PHE A 1 89 ? -5.766 -11.761 4.843 1.00 90.88 89 PHE A CA 1
ATOM 716 C C . PHE A 1 89 ? -5.069 -12.626 3.786 1.00 90.88 89 PHE A C 1
ATOM 718 O O . PHE A 1 89 ? -3.908 -12.385 3.466 1.00 90.88 89 PHE A O 1
ATOM 725 N N . LEU A 1 90 ? -5.800 -13.556 3.164 1.00 92.19 90 LEU A N 1
ATOM 726 C CA . LEU A 1 90 ? -5.281 -14.368 2.061 1.00 92.19 90 LEU A CA 1
ATOM 727 C C . LEU A 1 90 ? -4.869 -13.511 0.859 1.00 92.19 90 LEU A C 1
ATOM 729 O O . LEU A 1 90 ? -3.821 -13.754 0.271 1.00 92.19 90 LEU A O 1
ATOM 733 N N . LEU A 1 91 ? -5.649 -12.486 0.505 1.00 89.94 91 LEU A N 1
ATOM 734 C CA . LEU A 1 91 ? -5.279 -11.556 -0.564 1.00 89.94 91 LEU A CA 1
ATOM 735 C C . LEU A 1 91 ? -4.015 -10.757 -0.221 1.00 89.94 91 LEU A C 1
ATOM 737 O O . LEU A 1 91 ? -3.184 -10.546 -1.100 1.00 89.94 91 LEU A O 1
ATOM 741 N N . MET A 1 92 ? -3.837 -10.336 1.035 1.00 89.44 92 MET A N 1
ATOM 742 C CA . MET A 1 92 ? -2.655 -9.593 1.492 1.00 89.44 92 MET A CA 1
ATOM 743 C C . MET A 1 92 ? -1.354 -10.404 1.437 1.00 89.44 92 MET A C 1
ATOM 745 O O . MET A 1 92 ? -0.292 -9.787 1.363 1.00 89.44 92 MET A O 1
ATOM 749 N N . LEU A 1 93 ? -1.416 -11.741 1.338 1.00 88.12 93 LEU A N 1
ATOM 750 C CA . LEU A 1 93 ? -0.247 -12.582 1.026 1.00 88.12 93 LEU A CA 1
ATOM 751 C C . LEU A 1 93 ? 0.397 -12.244 -0.326 1.00 88.12 93 LEU A C 1
ATOM 753 O O . LEU A 1 93 ? 1.516 -12.675 -0.586 1.00 88.12 93 LEU A O 1
ATOM 757 N N . LEU A 1 94 ? -0.285 -11.477 -1.183 1.00 87.69 94 LEU A N 1
ATOM 758 C CA . LEU A 1 94 ? 0.271 -10.844 -2.376 1.00 87.69 94 LEU A CA 1
ATOM 759 C C . LEU A 1 94 ? 0.624 -9.383 -2.041 1.00 87.69 94 LEU A C 1
ATOM 761 O O . LEU A 1 94 ? -0.194 -8.493 -2.284 1.00 87.69 94 LEU A O 1
ATOM 765 N N . PRO A 1 95 ? 1.825 -9.067 -1.521 1.00 76.00 95 PRO A N 1
ATOM 766 C CA . PRO A 1 95 ? 2.069 -7.790 -0.842 1.00 76.00 95 PRO A CA 1
ATOM 767 C C . PRO A 1 95 ? 1.960 -6.582 -1.776 1.00 76.00 95 PRO A C 1
ATOM 769 O O . PRO A 1 95 ? 1.510 -5.510 -1.381 1.00 76.00 95 PRO A O 1
ATOM 772 N N . LEU A 1 96 ? 2.335 -6.774 -3.044 1.00 83.38 96 LEU A N 1
ATOM 773 C CA . LEU A 1 96 ? 2.325 -5.734 -4.073 1.00 83.38 96 LEU A CA 1
ATOM 774 C C . LEU A 1 96 ? 0.922 -5.378 -4.580 1.00 83.38 96 LEU A C 1
ATOM 776 O O . LEU A 1 96 ? 0.759 -4.326 -5.196 1.00 83.38 96 LEU A O 1
ATOM 780 N N . LEU A 1 97 ? -0.086 -6.221 -4.331 1.00 86.75 97 LEU A N 1
ATOM 781 C CA . LEU A 1 97 ? -1.445 -6.015 -4.842 1.00 86.75 97 LEU A CA 1
ATOM 782 C C . LEU A 1 97 ? -2.505 -6.080 -3.741 1.00 86.75 97 LEU A C 1
ATOM 784 O O . LEU A 1 97 ? -3.335 -5.184 -3.628 1.00 86.75 97 LEU A O 1
ATOM 788 N N . GLY A 1 98 ? -2.454 -7.105 -2.897 1.00 88.25 98 GLY A N 1
ATOM 789 C CA . GLY A 1 98 ? -3.418 -7.369 -1.838 1.00 88.25 98 GLY A CA 1
ATOM 790 C C . GLY A 1 98 ? -3.504 -6.262 -0.800 1.00 88.25 98 GLY A C 1
ATOM 791 O O . GLY A 1 98 ? -4.584 -5.718 -0.585 1.00 88.25 98 GLY A O 1
ATOM 792 N N . ALA A 1 99 ? -2.378 -5.881 -0.190 1.00 89.94 99 ALA A N 1
ATOM 793 C CA . ALA A 1 99 ? -2.359 -4.807 0.806 1.00 89.94 99 ALA A CA 1
ATOM 794 C C . ALA A 1 99 ? -2.778 -3.438 0.220 1.00 89.94 99 ALA A C 1
ATOM 796 O O . ALA A 1 99 ? -3.622 -2.769 0.823 1.00 89.94 99 ALA A O 1
ATOM 797 N N . PRO A 1 100 ? -2.310 -3.022 -0.974 1.00 91.25 100 PRO A N 1
ATOM 798 C CA . PRO A 1 100 ? -2.822 -1.825 -1.646 1.00 91.25 100 PRO A CA 1
ATOM 799 C C . PRO A 1 100 ? -4.325 -1.871 -1.947 1.00 91.25 100 PRO A C 1
ATOM 801 O O . PRO A 1 100 ? -5.033 -0.894 -1.693 1.00 91.25 100 PRO A O 1
ATOM 804 N N . LEU A 1 101 ? -4.839 -2.999 -2.447 1.00 91.50 101 LEU A N 1
ATOM 805 C CA . LEU A 1 101 ? -6.268 -3.174 -2.720 1.00 91.50 101 LEU A CA 1
ATOM 806 C C . LEU A 1 101 ? -7.090 -3.099 -1.435 1.00 91.50 101 LEU A C 1
ATOM 808 O O . LEU A 1 101 ? -8.102 -2.399 -1.397 1.00 91.50 101 LEU A O 1
ATOM 812 N N . TYR A 1 102 ? -6.630 -3.746 -0.368 1.00 92.19 102 TYR A N 1
ATOM 813 C CA . TYR A 1 102 ? -7.254 -3.664 0.945 1.00 92.19 102 TYR A CA 1
ATOM 814 C C . TYR A 1 102 ? -7.269 -2.223 1.475 1.00 92.19 102 TYR A C 1
ATOM 816 O O . TYR A 1 102 ? -8.306 -1.732 1.933 1.00 92.19 102 TYR A O 1
ATOM 824 N N . CYS A 1 103 ? -6.159 -1.494 1.316 1.00 90.69 103 CYS A N 1
ATOM 825 C CA . CYS A 1 103 ? -6.046 -0.086 1.692 1.00 90.69 103 CYS A CA 1
ATOM 826 C C . CYS A 1 103 ? -7.077 0.807 0.968 1.00 90.69 103 CYS A C 1
ATOM 828 O O . CYS A 1 103 ? -7.710 1.695 1.561 1.00 90.69 103 CYS A O 1
ATOM 830 N N . LEU A 1 104 ? -7.266 0.592 -0.334 1.00 89.62 104 LEU A N 1
ATOM 831 C CA . LEU A 1 104 ? -8.155 1.409 -1.163 1.00 89.62 104 LEU A CA 1
ATOM 832 C C . LEU A 1 104 ? -9.633 1.013 -1.039 1.00 89.62 104 LEU A C 1
ATOM 834 O O . LEU A 1 104 ? -10.499 1.889 -1.065 1.00 89.62 104 LEU A O 1
ATOM 838 N N . LEU A 1 105 ? -9.935 -0.277 -0.888 1.00 89.25 105 LEU A N 1
ATOM 839 C CA . LEU A 1 105 ? -11.305 -0.792 -0.921 1.00 89.25 105 LEU A CA 1
ATOM 840 C C . LEU A 1 105 ? -11.921 -0.954 0.469 1.00 89.25 105 LEU A C 1
ATOM 842 O O . LEU A 1 105 ? -13.089 -0.604 0.652 1.00 89.25 105 LEU A O 1
ATOM 846 N N . VAL A 1 106 ? -11.158 -1.456 1.442 1.00 90.19 106 VAL A N 1
ATOM 847 C CA . VAL A 1 106 ? -11.656 -1.740 2.796 1.00 90.19 106 VAL A CA 1
ATOM 848 C C . VAL A 1 106 ? -11.318 -0.595 3.730 1.00 90.19 106 VAL A C 1
ATOM 850 O O . VAL A 1 106 ? -12.218 0.109 4.190 1.00 90.19 106 VAL A O 1
ATOM 853 N N . TYR A 1 107 ? -10.027 -0.346 3.947 1.00 87.38 107 TYR A N 1
ATOM 854 C CA . TYR A 1 107 ? -9.562 0.652 4.904 1.00 87.38 107 TYR A CA 1
ATOM 855 C C . TYR A 1 107 ? -10.149 2.036 4.598 1.00 87.38 107 TYR A C 1
ATOM 857 O O . TYR A 1 107 ? -10.803 2.635 5.451 1.00 87.38 107 TYR A O 1
ATOM 865 N N . SER A 1 108 ? -10.050 2.505 3.347 1.00 85.75 108 SER A N 1
ATOM 866 C CA . SER A 1 108 ? -10.569 3.819 2.935 1.00 85.75 108 SER A CA 1
ATOM 867 C C . SER A 1 108 ? -12.082 4.008 3.109 1.00 85.75 108 SER A C 1
ATOM 869 O O . SER A 1 108 ? -12.520 5.162 3.124 1.00 85.75 108 SER A O 1
ATOM 871 N N . ARG A 1 109 ? -12.859 2.920 3.220 1.00 85.94 109 ARG A N 1
ATOM 872 C CA . ARG A 1 109 ? -14.323 2.921 3.397 1.00 85.94 109 ARG A CA 1
ATOM 873 C C . ARG A 1 109 ? -14.769 2.506 4.803 1.00 85.94 109 ARG A C 1
ATOM 875 O O . ARG A 1 109 ? -15.972 2.518 5.066 1.00 85.94 109 ARG A O 1
ATOM 882 N N . SER A 1 110 ? -13.831 2.147 5.677 1.00 85.81 110 SER A N 1
ATOM 883 C CA . SER A 1 110 ? -14.122 1.623 7.009 1.00 85.81 110 SER A CA 1
ATOM 884 C C . SER A 1 110 ? -14.890 2.625 7.875 1.00 85.81 110 SER A C 1
ATOM 886 O O . SER A 1 110 ? -14.670 3.840 7.818 1.00 85.81 110 SER A O 1
ATOM 888 N N . ASN A 1 111 ? -15.797 2.107 8.706 1.00 82.88 111 ASN A N 1
ATOM 889 C CA . ASN A 1 111 ? -16.558 2.924 9.653 1.00 82.88 111 ASN A CA 1
ATOM 890 C C . ASN A 1 111 ? -15.650 3.552 10.714 1.00 82.88 111 ASN A C 1
ATOM 892 O O . ASN A 1 111 ? -15.927 4.655 11.170 1.00 82.88 111 ASN A O 1
ATOM 896 N N . VAL A 1 112 ? -14.529 2.899 11.032 1.00 80.81 112 VAL A N 1
ATOM 897 C CA . VAL A 1 112 ? -13.478 3.426 11.908 1.00 80.81 112 VAL A CA 1
ATOM 898 C C . VAL A 1 112 ? -12.941 4.770 11.404 1.00 80.81 112 VAL A C 1
ATOM 900 O O . VAL A 1 112 ? -12.849 5.716 12.183 1.00 80.81 112 VAL A O 1
ATOM 903 N N . LEU A 1 113 ? -12.674 4.890 10.100 1.00 79.12 113 LEU A N 1
ATOM 904 C CA . LEU A 1 113 ? -12.271 6.154 9.475 1.00 79.12 113 LEU A CA 1
ATOM 905 C C . LEU A 1 113 ? -13.415 7.169 9.424 1.00 79.12 113 LEU A C 1
ATOM 907 O O . LEU A 1 113 ? -13.197 8.349 9.670 1.00 79.12 113 LEU A O 1
ATOM 911 N N . LYS A 1 114 ? -14.640 6.740 9.098 1.00 82.69 114 LYS A N 1
ATOM 912 C CA . LYS A 1 114 ? -15.799 7.652 9.061 1.00 82.69 114 LYS A CA 1
ATOM 913 C C . LYS A 1 114 ? -16.065 8.278 10.430 1.00 82.69 114 LYS A C 1
ATOM 915 O O . LYS A 1 114 ? -16.248 9.485 10.516 1.00 82.69 114 LYS A O 1
ATOM 920 N N . ARG A 1 115 ? -16.010 7.473 11.491 1.00 79.19 115 ARG A N 1
ATOM 921 C CA . ARG A 1 115 ? -16.221 7.916 12.870 1.00 79.19 115 ARG A CA 1
ATOM 922 C C . ARG A 1 115 ? -15.167 8.928 13.318 1.00 7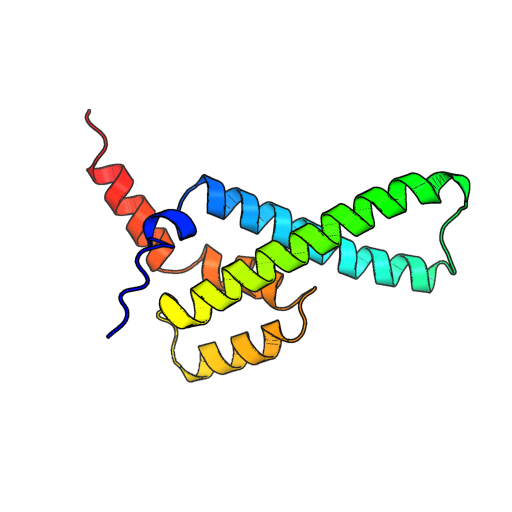9.19 115 ARG A C 1
ATOM 924 O O . ARG A 1 115 ? -15.531 9.942 13.898 1.00 79.19 115 ARG A O 1
ATOM 931 N N . SER A 1 116 ? -13.895 8.722 12.959 1.00 77.81 116 SER A N 1
ATOM 932 C CA . SER A 1 116 ? -12.841 9.695 13.278 1.00 77.81 116 SER A CA 1
ATOM 933 C C . SER A 1 116 ? -13.018 11.039 12.562 1.00 77.81 116 SER A C 1
ATOM 935 O O . SER A 1 116 ? -12.547 12.059 13.056 1.00 77.81 116 SER A O 1
ATOM 937 N N . TYR A 1 117 ? -13.669 11.069 11.390 1.00 73.62 117 TYR A N 1
ATOM 938 C CA . TYR A 1 117 ? -14.036 12.330 10.736 1.00 73.62 117 TYR A CA 1
ATOM 939 C C . TYR A 1 117 ? -15.132 13.064 11.507 1.00 73.62 117 TYR A C 1
ATOM 941 O O . TYR A 1 117 ? -15.005 14.268 11.710 1.00 73.62 117 TYR A O 1
ATOM 949 N N . THR A 1 118 ? -16.168 12.346 11.945 1.00 75.44 118 THR A N 1
ATOM 950 C CA . THR A 1 118 ? -17.288 12.916 12.705 1.00 75.44 118 THR A CA 1
ATOM 951 C C . THR A 1 118 ? -16.825 13.496 14.041 1.00 75.44 118 THR A C 1
ATOM 953 O O . THR A 1 118 ? -17.058 14.673 14.292 1.00 75.44 118 THR A O 1
ATOM 956 N N . GLU A 1 119 ? -16.065 12.733 14.832 1.00 73.62 119 GLU A N 1
ATOM 957 C CA . GLU A 1 119 ? -15.543 13.181 16.137 1.00 73.62 119 GLU A CA 1
ATOM 958 C C . GLU A 1 119 ? -14.636 14.420 16.006 1.00 73.62 119 GLU A C 1
ATOM 960 O O . GLU A 1 119 ? -14.620 15.294 16.871 1.00 73.62 119 GLU A O 1
ATOM 965 N N . ARG A 1 120 ? -13.913 14.555 14.886 1.00 67.94 120 ARG A N 1
ATOM 966 C CA . ARG A 1 120 ? -13.072 15.730 14.619 1.00 67.94 120 ARG A CA 1
ATOM 967 C C . ARG A 1 120 ? -13.869 16.965 14.187 1.00 67.94 120 ARG A C 1
ATOM 969 O O . ARG A 1 120 ? -13.397 18.075 14.409 1.00 67.94 120 ARG A O 1
ATOM 976 N N . MET A 1 121 ? -15.027 16.789 13.550 1.00 68.75 121 MET A N 1
ATOM 977 C CA . MET A 1 121 ? -15.908 17.903 13.177 1.00 68.75 121 MET A CA 1
ATOM 978 C C . MET A 1 121 ? -16.701 18.426 14.377 1.00 68.75 121 MET A C 1
ATOM 980 O O . MET A 1 121 ? -16.917 19.627 14.467 1.00 68.75 121 MET A O 1
ATOM 984 N N . GLU A 1 122 ? -17.080 17.554 15.312 1.00 70.62 122 GLU A N 1
ATOM 985 C CA . GLU A 1 122 ? -17.768 17.946 16.551 1.00 70.62 122 GLU A CA 1
ATOM 986 C C . GLU A 1 122 ? -16.835 18.643 17.558 1.00 70.62 122 GLU A C 1
ATOM 988 O O . GLU A 1 122 ? -17.288 19.465 18.348 1.00 70.62 122 GLU A O 1
ATOM 993 N N . GLY A 1 123 ? -15.527 18.359 17.517 1.00 63.09 123 GLY A N 1
ATOM 994 C CA . GLY A 1 123 ? -14.523 18.969 18.398 1.00 63.09 123 GLY A CA 1
ATOM 995 C C . GLY A 1 123 ? -13.884 20.271 17.893 1.00 63.09 123 GLY A C 1
ATOM 996 O O . GLY A 1 123 ? -12.947 20.757 18.527 1.00 63.09 123 GLY A O 1
ATOM 997 N N . ALA A 1 124 ? -14.316 20.822 16.754 1.00 48.19 124 ALA A N 1
ATOM 998 C CA . ALA A 1 124 ? -13.777 22.078 16.233 1.00 48.19 124 ALA A CA 1
ATOM 999 C C . ALA A 1 124 ? -14.485 23.279 16.899 1.00 48.19 124 ALA A C 1
ATOM 1001 O O . ALA A 1 124 ? -15.699 23.409 16.733 1.00 48.19 124 ALA A O 1
ATOM 1002 N N . PRO A 1 125 ? -13.780 24.153 17.648 1.00 51.44 125 PRO A N 1
ATOM 1003 C CA . PRO A 1 125 ? -14.392 25.371 18.168 1.00 51.44 125 PRO A CA 1
ATOM 1004 C C . PRO A 1 125 ? -14.778 26.294 17.003 1.00 51.44 125 PRO A C 1
ATOM 1006 O O . PRO A 1 125 ? -13.984 26.480 16.077 1.00 51.44 125 PRO A O 1
ATOM 1009 N N . LEU A 1 126 ? -16.012 26.812 17.063 1.00 44.62 126 LEU A N 1
ATOM 1010 C CA . LEU A 1 126 ? -16.539 27.877 16.201 1.00 44.62 126 LEU A CA 1
ATOM 1011 C C . LEU A 1 126 ? -15.687 29.148 16.290 1.00 44.62 126 LEU A C 1
ATOM 1013 O O . LEU A 1 126 ? -15.255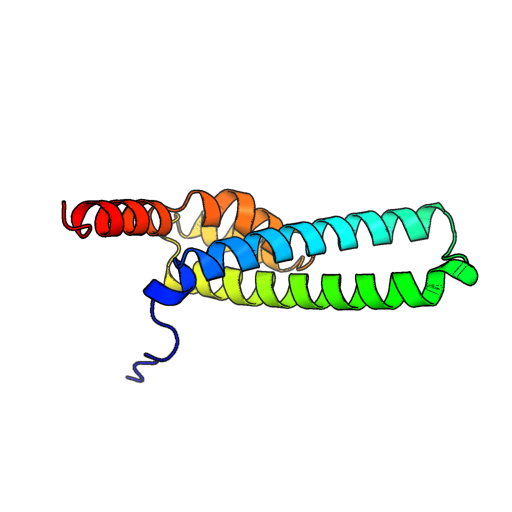 29.482 17.418 1.00 44.62 126 LEU A O 1
#

Sequence (126 aa):
MVKYEYINKEWIVSLTARRVYRVSAALSITLFFGWWAILFVGGIPSAIAPLVRVFLFAGVLGAAITLVGMEFFLFRFDDSHPLKQVVWFLLMLLPLLGAPLYCLLVYSRSNVLKRSYTERMEGAPL

Foldseek 3Di:
DDPPPVDPLCNLLDPVNLVLLLVLLVLLLVLVVVVVVQVVVVHDPPVCVVVVVVSNVSNVVSLVSLLVSLVVCLVPPQPDDVVVSVVLVVQCVVSSHSSSCCSVPRVVPGVSNVVVVVVVVVPDDD

Secondary structure (DSSP, 8-state):
----TTS-HHHHHSHHHHHHHHHHHHHHHHHHHHHHHHHHHTS--TTTHHHHHHHHHHHHHHHHHHHHHHHHHHHHT--S-HHHHHHHHHHHTSTTTHHHHHHHHTGGG-HHHHHHHHHHHHT---